Protein AF-G8H2Q9-F1 (afdb_monomer)

Sequence (143 aa):
MATGDAHISLALQHCEAACLQALHDGKVEPFAGQCKRLFVEAAQALEGGHLSLATMSTVVKFANRVKEVSSMMVLLESSILEVHEDAVERSRQLLASPAPNHTASLTADAPADDQAHCAPYREWFVAHFSYPYPSPADKDHLL

Organism: Rhodotorula glutinis (NCBI:txid5535)

Mean predicted aligned error: 15.39 Å

Solvent-accessible surface area (backbone atoms only — not comparable to full-atom values): 8209 Å² total; per-residue (Å²): 108,70,65,48,39,52,51,52,53,52,52,48,53,52,46,53,53,39,44,56,49,18,69,72,73,71,49,52,68,68,37,55,56,46,52,53,50,51,54,52,53,51,50,54,33,47,78,67,68,29,49,50,74,67,55,50,51,51,54,52,54,49,54,50,50,52,51,52,53,53,53,50,49,54,52,49,53,52,52,51,51,53,52,50,52,53,52,52,52,52,51,49,52,63,71,67,46,72,73,76,77,77,72,66,69,72,80,62,76,67,60,69,69,67,48,64,71,44,42,57,48,52,54,49,38,66,76,30,62,94,60,73,69,76,51,80,78,50,45,76,75,46,112

Structure (mmCIF, N/CA/C/O backbone):
data_AF-G8H2Q9-F1
#
_entry.id   AF-G8H2Q9-F1
#
loop_
_atom_site.group_PDB
_atom_site.id
_atom_site.type_symbol
_atom_site.label_atom_id
_atom_site.label_alt_id
_atom_site.label_comp_id
_atom_site.label_asym_id
_atom_site.label_entity_id
_atom_site.label_seq_id
_atom_site.pdbx_PDB_ins_code
_atom_site.Cartn_x
_atom_site.Cartn_y
_atom_site.Cartn_z
_atom_site.occupancy
_atom_site.B_iso_or_equiv
_atom_site.auth_seq_id
_atom_site.auth_comp_id
_atom_site.auth_asym_id
_atom_site.auth_atom_id
_atom_site.pdbx_PDB_model_num
ATOM 1 N N . MET A 1 1 ? -19.959 -4.489 28.083 1.00 54.12 1 MET A N 1
ATOM 2 C CA . MET A 1 1 ? -19.164 -3.452 27.387 1.00 54.12 1 MET A CA 1
ATOM 3 C C . MET A 1 1 ? -17.766 -3.930 26.973 1.00 54.12 1 MET A C 1
ATOM 5 O O . MET A 1 1 ? -17.320 -3.506 25.928 1.00 54.12 1 MET A O 1
ATOM 9 N N . ALA A 1 2 ? -17.096 -4.851 27.685 1.00 63.34 2 ALA A N 1
ATOM 10 C CA . ALA A 1 2 ? -15.724 -5.281 27.345 1.00 63.34 2 ALA A CA 1
ATOM 11 C C . ALA A 1 2 ? -15.566 -6.191 26.098 1.00 63.34 2 ALA A C 1
ATOM 13 O O . ALA A 1 2 ? -14.471 -6.312 25.559 1.00 63.34 2 ALA A O 1
ATOM 14 N N . THR A 1 3 ? -16.632 -6.849 25.637 1.00 79.56 3 THR A N 1
ATOM 15 C CA . THR A 1 3 ? -16.557 -7.846 24.553 1.00 79.56 3 THR A CA 1
ATOM 16 C C . THR A 1 3 ? -16.447 -7.227 23.157 1.00 79.56 3 THR A C 1
ATOM 18 O O . THR A 1 3 ? -15.707 -7.751 22.328 1.00 79.56 3 THR A O 1
ATOM 21 N N . GLY A 1 4 ? -17.131 -6.104 22.904 1.00 83.56 4 GLY A N 1
ATOM 22 C CA . GLY A 1 4 ? -17.071 -5.392 21.619 1.00 83.56 4 GLY A CA 1
ATOM 23 C C . GLY A 1 4 ? -15.709 -4.741 21.375 1.00 83.56 4 GLY A C 1
ATOM 24 O O . GLY A 1 4 ? -15.105 -4.938 20.324 1.00 83.56 4 GLY A O 1
ATOM 25 N N . ASP A 1 5 ? -15.175 -4.055 22.388 1.00 87.12 5 ASP A N 1
ATOM 26 C CA . ASP A 1 5 ? -13.848 -3.432 22.332 1.00 87.12 5 ASP A CA 1
ATOM 27 C C . ASP A 1 5 ? -12.727 -4.447 22.070 1.00 87.12 5 ASP A C 1
ATOM 29 O O . ASP A 1 5 ? -11.860 -4.213 21.224 1.00 87.12 5 ASP A O 1
ATOM 33 N N . ALA A 1 6 ? -12.753 -5.591 22.762 1.00 88.31 6 ALA A N 1
ATOM 34 C CA . ALA A 1 6 ? -11.756 -6.644 22.584 1.00 88.31 6 ALA A CA 1
ATOM 35 C C . ALA A 1 6 ? -11.815 -7.256 21.175 1.00 88.31 6 ALA A C 1
ATOM 37 O O . ALA A 1 6 ? -10.774 -7.493 20.563 1.00 88.31 6 ALA A O 1
ATOM 38 N N . HIS A 1 7 ? -13.024 -7.464 20.643 1.00 91.19 7 HIS A N 1
ATOM 39 C CA . HIS A 1 7 ? -13.218 -8.007 19.302 1.00 91.19 7 HIS A CA 1
ATOM 40 C C . HIS A 1 7 ? -12.677 -7.067 18.215 1.00 91.19 7 HIS A C 1
ATOM 42 O O . HIS A 1 7 ? -11.873 -7.491 17.386 1.00 91.19 7 HIS A O 1
ATOM 48 N N . ILE A 1 8 ? -13.039 -5.780 18.266 1.00 92.12 8 ILE A N 1
ATOM 49 C CA . ILE A 1 8 ? -12.572 -4.778 17.296 1.00 92.12 8 ILE A CA 1
ATOM 50 C C . ILE A 1 8 ? -11.060 -4.555 17.405 1.00 92.12 8 ILE A C 1
ATOM 52 O O . ILE A 1 8 ? -10.381 -4.431 16.388 1.00 92.12 8 ILE A O 1
ATOM 56 N N . SER A 1 9 ? -10.507 -4.562 18.620 1.00 90.62 9 SER A N 1
ATOM 57 C CA . SER A 1 9 ? -9.059 -4.425 18.824 1.00 90.62 9 SER A CA 1
ATOM 58 C C . SER A 1 9 ? -8.277 -5.594 18.221 1.00 90.62 9 SER A C 1
ATOM 60 O O . SER A 1 9 ? -7.249 -5.386 17.580 1.00 90.62 9 SER A O 1
ATOM 62 N N . LEU A 1 10 ? -8.775 -6.824 18.371 1.00 91.81 10 LEU A N 1
ATOM 63 C CA . LEU A 1 10 ? -8.162 -8.008 17.767 1.00 91.81 10 LEU A CA 1
ATOM 64 C C . LEU A 1 10 ? -8.295 -7.997 16.236 1.00 91.81 10 LEU A C 1
ATOM 66 O O . LEU A 1 10 ? -7.358 -8.362 15.526 1.00 91.81 10 LEU A O 1
ATOM 70 N N . ALA A 1 11 ? -9.436 -7.549 15.713 1.00 92.44 11 ALA A N 1
ATOM 71 C CA . ALA A 1 11 ? -9.647 -7.413 14.276 1.00 92.44 11 ALA A CA 1
ATOM 72 C C . ALA A 1 11 ? -8.739 -6.334 13.651 1.00 92.44 11 ALA A C 1
ATOM 74 O O . ALA A 1 11 ? -8.216 -6.538 12.553 1.00 92.44 11 ALA A O 1
ATOM 75 N N . LEU A 1 12 ? -8.475 -5.234 14.368 1.00 92.62 12 LEU A N 1
ATOM 76 C CA . LEU A 1 12 ? -7.486 -4.219 13.986 1.00 92.62 12 LEU A CA 1
ATOM 77 C C . LEU A 1 12 ? -6.078 -4.810 13.871 1.00 92.62 12 LEU A C 1
ATOM 79 O O . LEU A 1 12 ? -5.430 -4.629 12.844 1.00 92.62 12 LEU A O 1
ATOM 83 N N . GLN A 1 13 ? -5.626 -5.559 14.880 1.00 91.56 13 GLN A N 1
ATOM 84 C CA . GLN A 1 13 ? -4.303 -6.198 14.864 1.00 91.56 13 GLN A CA 1
ATOM 85 C C . GLN A 1 13 ? -4.154 -7.181 13.697 1.00 91.56 13 GLN A C 1
ATOM 87 O O . GLN A 1 13 ? -3.127 -7.196 13.019 1.00 91.56 13 GLN A O 1
ATOM 92 N N . HIS A 1 14 ? -5.196 -7.968 13.416 1.00 91.88 14 HIS A N 1
ATOM 93 C CA . HIS A 1 14 ? -5.203 -8.840 12.243 1.00 91.88 14 HIS A CA 1
ATOM 94 C C . HIS A 1 14 ? -5.142 -8.054 10.930 1.00 91.88 14 HIS A C 1
ATOM 96 O O . HIS A 1 14 ? -4.405 -8.457 10.032 1.00 91.88 14 HIS A O 1
ATOM 102 N N . CYS A 1 15 ? -5.861 -6.933 10.814 1.00 92.31 15 CYS A N 1
ATOM 103 C CA . CYS A 1 15 ? -5.792 -6.085 9.622 1.00 92.31 15 CYS A CA 1
ATOM 104 C C . CYS A 1 15 ? -4.406 -5.452 9.444 1.00 92.31 15 CYS A C 1
ATOM 106 O O . CYS A 1 15 ? -3.918 -5.372 8.320 1.00 92.31 15 CYS A O 1
ATOM 108 N N . GLU A 1 16 ? -3.746 -5.031 10.525 1.00 90.56 16 GLU A N 1
ATOM 109 C CA . GLU A 1 16 ? -2.372 -4.517 10.471 1.00 90.56 16 GLU A CA 1
ATOM 110 C C . GLU A 1 16 ? -1.389 -5.586 9.979 1.00 90.56 16 GLU A C 1
ATOM 112 O O . GLU A 1 16 ? -0.610 -5.331 9.059 1.00 90.56 16 GLU A O 1
ATOM 117 N N . ALA A 1 17 ? -1.469 -6.804 10.521 1.00 90.62 17 ALA A N 1
ATOM 118 C CA . ALA A 1 17 ? -0.645 -7.921 10.066 1.00 90.62 17 ALA A CA 1
ATOM 119 C C . ALA A 1 17 ? -0.918 -8.272 8.593 1.00 90.62 17 ALA A C 1
ATOM 121 O O . ALA A 1 17 ? 0.016 -8.458 7.813 1.00 90.62 17 ALA A O 1
ATOM 122 N N . ALA A 1 18 ? -2.190 -8.300 8.188 1.00 90.81 18 ALA A N 1
ATOM 123 C CA . ALA A 1 18 ? -2.581 -8.556 6.806 1.00 90.81 18 ALA A CA 1
ATOM 124 C C . ALA A 1 18 ? -2.106 -7.458 5.843 1.00 90.81 18 ALA A C 1
ATOM 126 O O . ALA A 1 18 ? -1.750 -7.770 4.711 1.00 90.81 18 ALA A O 1
ATOM 127 N N . CYS A 1 19 ? -2.055 -6.197 6.283 1.00 88.19 19 CYS A N 1
ATOM 128 C CA . CYS A 1 19 ? -1.495 -5.091 5.506 1.00 88.19 19 CYS A CA 1
ATOM 129 C C . CYS A 1 19 ? -0.011 -5.327 5.203 1.00 88.19 19 CYS A C 1
ATOM 131 O O . CYS A 1 19 ? 0.407 -5.276 4.049 1.00 88.19 19 CYS A O 1
ATOM 133 N N . LEU A 1 20 ? 0.780 -5.648 6.231 1.00 89.06 20 LEU A N 1
ATOM 134 C CA . LEU A 1 20 ? 2.211 -5.923 6.074 1.00 89.06 20 LEU A CA 1
ATOM 135 C C . LEU A 1 20 ? 2.459 -7.141 5.178 1.00 89.06 20 LEU A C 1
ATOM 137 O O . LEU A 1 20 ? 3.325 -7.100 4.306 1.00 89.06 20 LEU A O 1
ATOM 141 N N . GLN A 1 21 ? 1.660 -8.195 5.346 1.00 90.81 21 GLN A N 1
ATOM 142 C CA . GLN A 1 21 ? 1.720 -9.382 4.498 1.00 90.81 21 GLN A CA 1
ATOM 143 C C . GLN A 1 21 ? 1.367 -9.052 3.038 1.00 90.81 21 GLN A C 1
ATOM 145 O O . GLN A 1 21 ? 2.061 -9.483 2.124 1.00 90.81 21 GLN A O 1
ATOM 150 N N . ALA A 1 22 ? 0.325 -8.249 2.806 1.00 89.69 22 ALA A N 1
ATOM 151 C CA . ALA A 1 22 ? -0.086 -7.825 1.469 1.00 89.69 22 ALA A CA 1
ATOM 152 C C . ALA A 1 22 ? 0.986 -6.982 0.768 1.00 89.69 22 ALA A C 1
ATOM 154 O O . ALA A 1 22 ? 1.193 -7.142 -0.434 1.00 89.69 22 ALA A O 1
ATOM 155 N N . LEU A 1 23 ? 1.685 -6.120 1.514 1.00 86.50 23 LEU A N 1
ATOM 156 C CA . LEU A 1 23 ? 2.820 -5.346 1.008 1.00 86.50 23 LEU A CA 1
ATOM 157 C C . LEU A 1 23 ? 4.010 -6.238 0.637 1.00 86.50 23 LEU A C 1
ATOM 159 O O . LEU A 1 23 ? 4.718 -5.931 -0.317 1.00 86.50 23 LEU A O 1
ATOM 163 N N . HIS A 1 24 ? 4.222 -7.338 1.362 1.00 88.88 24 HIS A N 1
ATOM 164 C CA . HIS A 1 24 ? 5.280 -8.299 1.056 1.00 88.88 24 HIS A CA 1
ATOM 165 C C . HIS A 1 24 ? 4.940 -9.183 -0.154 1.00 88.88 24 HIS A C 1
ATOM 167 O O . HIS A 1 24 ? 5.749 -9.325 -1.066 1.00 88.88 24 HIS A O 1
ATOM 173 N N . ASP A 1 25 ? 3.730 -9.744 -0.178 1.00 90.25 25 ASP A N 1
ATOM 174 C CA . ASP A 1 25 ? 3.297 -10.722 -1.183 1.00 90.25 25 ASP A CA 1
ATOM 175 C C . ASP A 1 25 ? 2.743 -10.071 -2.466 1.00 90.25 25 ASP A C 1
ATOM 177 O O . ASP A 1 25 ? 2.443 -10.768 -3.438 1.00 90.25 25 ASP A O 1
ATOM 181 N N . GLY A 1 26 ? 2.528 -8.749 -2.460 1.00 85.06 26 GLY A N 1
ATOM 182 C CA . GLY A 1 26 ? 1.893 -7.993 -3.547 1.00 85.06 26 GLY A CA 1
ATOM 183 C C . GLY A 1 26 ? 0.386 -8.248 -3.707 1.00 85.06 26 GLY A C 1
ATOM 184 O O . GLY A 1 26 ? -0.214 -7.835 -4.698 1.00 85.06 26 GLY A O 1
ATOM 185 N N . LYS A 1 27 ? -0.253 -8.944 -2.758 1.00 86.31 27 LYS A N 1
ATOM 186 C CA . LYS A 1 27 ? -1.668 -9.352 -2.827 1.00 86.31 27 LYS A CA 1
ATOM 187 C C . LYS A 1 27 ? -2.541 -8.468 -1.943 1.00 86.31 27 LYS A C 1
ATOM 189 O O . LYS A 1 27 ? -2.756 -8.768 -0.773 1.00 86.31 27 LYS A O 1
ATOM 194 N N . VAL A 1 28 ? -3.084 -7.399 -2.521 1.00 84.31 28 VAL A N 1
ATOM 195 C CA . VAL A 1 28 ? -3.815 -6.355 -1.772 1.00 84.31 28 VAL A CA 1
ATOM 196 C C . VAL A 1 28 ? -5.316 -6.652 -1.602 1.00 84.31 28 VAL A C 1
ATOM 198 O O . VAL A 1 28 ? -5.931 -6.224 -0.627 1.00 84.31 28 VAL A O 1
ATOM 201 N N . GLU A 1 29 ? -5.900 -7.441 -2.507 1.00 85.38 29 GLU A N 1
ATOM 202 C CA . GLU A 1 29 ? -7.324 -7.835 -2.513 1.00 85.38 29 GLU A CA 1
ATOM 203 C C . GLU A 1 29 ? -7.828 -8.403 -1.162 1.00 85.38 29 GLU A C 1
ATOM 205 O O . GLU A 1 29 ? -8.806 -7.882 -0.610 1.00 85.38 29 GLU A O 1
ATOM 210 N N . PRO A 1 30 ? -7.155 -9.398 -0.538 1.00 86.56 30 PRO A N 1
ATOM 211 C CA . PRO A 1 30 ? -7.605 -9.956 0.740 1.00 86.56 30 PRO A CA 1
ATOM 212 C C . PRO A 1 30 ? -7.598 -8.935 1.884 1.00 86.56 30 PRO A C 1
ATOM 214 O O . PRO A 1 30 ? -8.487 -8.955 2.740 1.00 86.56 30 PRO A O 1
ATOM 217 N N . PHE A 1 31 ? -6.614 -8.032 1.888 1.00 89.69 31 PHE A N 1
ATOM 218 C CA . PHE A 1 31 ? -6.491 -6.970 2.884 1.00 89.69 31 PHE A CA 1
ATOM 219 C C . PHE A 1 31 ? -7.626 -5.946 2.750 1.00 89.69 31 PHE A C 1
ATOM 221 O O . PHE A 1 31 ? -8.283 -5.621 3.741 1.00 89.69 31 PHE A O 1
ATOM 228 N N . ALA A 1 32 ? -7.935 -5.502 1.528 1.00 89.81 32 ALA A N 1
ATOM 229 C CA . ALA A 1 32 ? -9.034 -4.568 1.280 1.00 89.81 32 ALA A CA 1
ATOM 230 C C . ALA A 1 32 ? -10.386 -5.129 1.766 1.00 89.81 32 ALA A C 1
ATOM 232 O O . ALA A 1 32 ? -11.159 -4.430 2.432 1.00 89.81 32 ALA A O 1
ATOM 233 N N . GLY A 1 33 ? -10.646 -6.416 1.509 1.00 90.94 33 GLY A N 1
ATOM 234 C CA . GLY A 1 33 ? -11.841 -7.106 1.999 1.00 90.94 33 GLY A CA 1
ATOM 235 C C . GLY A 1 33 ? -11.912 -7.214 3.529 1.00 90.94 33 GLY A C 1
ATOM 236 O O . GLY A 1 33 ? -12.998 -7.121 4.106 1.00 90.94 33 GLY A O 1
ATOM 237 N N . GLN A 1 34 ? -10.776 -7.385 4.210 1.00 91.50 34 GLN A N 1
ATOM 238 C CA . GLN A 1 34 ? -10.712 -7.387 5.677 1.00 91.50 34 GLN A CA 1
ATOM 239 C C . GLN A 1 34 ? -10.984 -6.001 6.268 1.00 91.50 34 GLN A C 1
ATOM 241 O O . GLN A 1 34 ? -11.845 -5.888 7.139 1.00 91.50 34 GLN A O 1
ATOM 246 N N . CYS A 1 35 ? -10.353 -4.950 5.739 1.00 92.81 35 CYS A N 1
ATOM 247 C CA . CYS A 1 35 ? -10.609 -3.570 6.162 1.00 92.81 35 CYS A CA 1
ATOM 248 C C . CYS A 1 35 ? -12.085 -3.191 6.014 1.00 92.81 35 CYS A C 1
ATOM 250 O O . CYS A 1 35 ? -12.678 -2.628 6.932 1.00 92.81 35 CYS A O 1
ATOM 252 N N . LYS A 1 36 ? -12.712 -3.550 4.885 1.00 93.12 36 LYS A N 1
ATOM 253 C CA . LYS A 1 36 ? -14.141 -3.294 4.665 1.00 93.12 36 LYS A CA 1
ATOM 254 C C . LYS A 1 36 ? -15.009 -3.944 5.743 1.00 93.12 36 LYS A C 1
ATOM 256 O O . LYS A 1 36 ? -15.902 -3.286 6.267 1.00 93.12 36 LYS A O 1
ATOM 261 N N . ARG A 1 37 ? -14.750 -5.213 6.079 1.00 93.88 37 ARG A N 1
A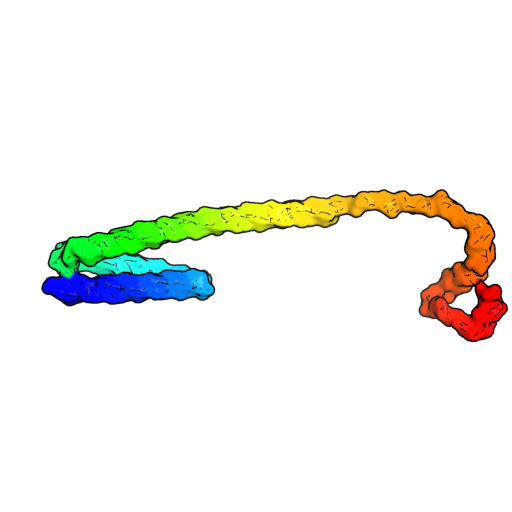TOM 262 C CA . ARG A 1 37 ? -15.491 -5.922 7.137 1.00 93.88 37 ARG A CA 1
ATOM 263 C C . ARG A 1 37 ? -15.291 -5.267 8.499 1.00 93.88 37 ARG A C 1
ATOM 265 O O . ARG A 1 37 ? -16.283 -4.944 9.142 1.00 93.88 37 ARG A O 1
ATOM 272 N N . LEU A 1 38 ? -14.045 -4.968 8.867 1.00 94.19 38 LEU A N 1
ATOM 273 C CA . LEU A 1 38 ? -13.714 -4.294 10.123 1.00 94.19 38 LEU A CA 1
ATOM 274 C C . LEU A 1 38 ? -14.473 -2.970 10.285 1.00 94.19 38 LEU A C 1
ATOM 276 O O . LEU A 1 38 ? -15.033 -2.710 11.345 1.00 94.19 38 LEU A O 1
ATOM 280 N N . PHE A 1 39 ? -14.511 -2.124 9.251 1.00 93.81 39 PHE A N 1
ATOM 281 C CA . PHE A 1 39 ? -15.192 -0.830 9.349 1.00 93.81 39 PHE A CA 1
ATOM 282 C C . PHE A 1 39 ? -16.714 -0.963 9.439 1.00 93.81 39 PHE A C 1
ATOM 284 O O . PHE A 1 39 ? -17.342 -0.193 10.164 1.00 93.81 39 PHE A O 1
ATOM 291 N N . VAL A 1 40 ? -17.305 -1.948 8.757 1.00 94.38 40 VAL A N 1
ATOM 292 C CA . VAL A 1 40 ? -18.740 -2.250 8.881 1.00 94.38 40 VAL A CA 1
ATOM 293 C C . VAL A 1 40 ? -19.068 -2.746 10.291 1.00 94.38 40 VAL A C 1
ATOM 295 O O . VAL A 1 40 ? -19.998 -2.240 10.914 1.00 94.38 40 VAL A O 1
ATOM 298 N N . GLU A 1 41 ? -18.283 -3.684 10.818 1.00 92.75 41 GLU A N 1
ATOM 299 C CA . GLU A 1 41 ? -18.459 -4.228 12.171 1.00 92.75 41 GLU A CA 1
ATOM 300 C C . GLU A 1 41 ? -18.256 -3.150 13.243 1.00 92.75 41 GLU A C 1
ATOM 302 O O . GLU A 1 41 ? -19.040 -3.055 14.187 1.00 92.75 41 GLU A O 1
ATOM 307 N N . ALA A 1 42 ? -17.257 -2.279 13.075 1.00 92.25 42 ALA A N 1
ATOM 308 C CA . ALA A 1 42 ? -17.025 -1.154 13.972 1.00 92.25 42 ALA A CA 1
ATOM 309 C C . ALA A 1 42 ? -18.177 -0.136 13.935 1.00 92.25 42 ALA A C 1
ATOM 311 O O . ALA A 1 42 ? -18.576 0.363 14.984 1.00 92.25 42 ALA A O 1
ATOM 312 N N . ALA A 1 43 ? -18.747 0.155 12.761 1.00 91.81 43 ALA A N 1
ATOM 313 C CA . ALA A 1 43 ? -19.904 1.045 12.650 1.00 91.81 43 ALA A CA 1
ATOM 314 C C . ALA A 1 43 ? -21.134 0.466 13.370 1.00 91.81 43 ALA A C 1
ATOM 316 O O . ALA A 1 43 ? -21.750 1.151 14.184 1.00 91.81 43 ALA A O 1
ATOM 317 N N . GLN A 1 44 ? -21.430 -0.819 13.157 1.00 92.69 44 GLN A N 1
ATOM 318 C CA . GLN A 1 44 ? -22.537 -1.512 13.829 1.00 92.69 44 GLN A CA 1
ATOM 319 C C . GLN A 1 44 ? -22.345 -1.568 15.351 1.00 92.69 44 GLN A C 1
ATOM 321 O O . GLN A 1 44 ? -23.275 -1.310 16.116 1.00 92.69 44 GLN A O 1
ATOM 326 N N . ALA A 1 45 ? -21.127 -1.864 15.814 1.00 90.38 45 ALA A N 1
ATOM 327 C CA . ALA A 1 45 ? -20.807 -1.879 17.239 1.00 90.38 45 ALA A CA 1
ATOM 328 C C . ALA A 1 45 ? -20.906 -0.480 17.874 1.00 90.38 45 ALA A C 1
ATOM 330 O O . ALA A 1 45 ? -21.243 -0.367 19.054 1.00 90.38 45 ALA A O 1
ATOM 331 N N . LEU A 1 46 ? -20.639 0.581 17.108 1.00 89.62 46 LEU A N 1
ATOM 332 C CA . LEU A 1 46 ? -20.764 1.960 17.571 1.00 89.62 46 LEU A CA 1
ATOM 333 C C . LEU A 1 46 ? -22.235 2.358 17.712 1.00 89.62 46 LEU A C 1
ATOM 335 O O . LEU A 1 46 ? -22.617 2.878 18.758 1.00 89.62 46 LEU A O 1
ATOM 339 N N . GLU A 1 47 ? -23.062 2.061 16.707 1.00 90.19 47 GLU A N 1
ATOM 340 C CA . GLU A 1 47 ? -24.514 2.294 16.748 1.00 90.19 47 GLU A CA 1
ATOM 341 C C . GLU A 1 47 ? -25.184 1.538 17.905 1.00 90.19 47 GLU A C 1
ATOM 343 O O . GLU A 1 47 ? -26.077 2.070 18.562 1.00 90.19 47 GLU A O 1
ATOM 348 N N . GLY A 1 48 ? -24.702 0.330 18.219 1.00 87.69 48 GLY A N 1
ATOM 349 C CA . GLY A 1 48 ? -25.153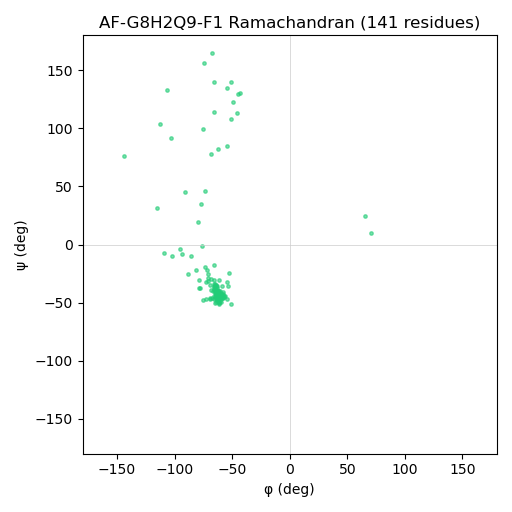 -0.462 19.368 1.00 87.69 48 GLY A CA 1
ATOM 350 C C . GLY A 1 48 ? -24.627 0.002 20.735 1.00 87.69 48 GLY A C 1
ATOM 351 O O . GLY A 1 48 ? -24.954 -0.611 21.751 1.00 87.69 48 GLY A O 1
ATOM 352 N N . GLY A 1 49 ? -23.790 1.045 20.801 1.00 87.62 49 GLY A N 1
ATOM 353 C CA . GLY A 1 49 ? -23.178 1.511 22.054 1.00 87.62 49 GLY A CA 1
ATOM 354 C C . GLY A 1 49 ? -22.207 0.499 22.680 1.00 87.62 49 GLY A C 1
ATOM 355 O O . GLY A 1 49 ? -21.991 0.494 23.894 1.00 87.62 49 GLY A O 1
ATOM 356 N N . HIS A 1 50 ? -21.640 -0.396 21.868 1.00 88.31 50 HIS A N 1
ATOM 357 C CA . HIS A 1 50 ? -20.741 -1.473 22.294 1.00 88.31 50 HIS A CA 1
ATOM 358 C C . HIS A 1 50 ? -19.254 -1.117 22.186 1.00 88.31 50 HIS A C 1
ATOM 360 O O . HIS A 1 50 ? -18.416 -1.919 22.601 1.00 88.31 50 HIS A O 1
ATOM 366 N N . LEU A 1 51 ? -18.937 0.063 21.650 1.00 89.75 51 LEU A N 1
ATOM 367 C CA . LEU A 1 51 ? -17.581 0.579 21.488 1.00 89.75 51 LEU A CA 1
ATOM 368 C C . LEU A 1 51 ? -17.292 1.698 22.484 1.00 89.75 51 LEU A C 1
ATOM 370 O O . LEU A 1 51 ? -18.062 2.650 22.619 1.00 89.75 51 LEU A O 1
ATOM 374 N N . SER A 1 52 ? -16.140 1.616 23.143 1.00 91.06 52 SER A N 1
ATOM 375 C CA . SER A 1 52 ? -15.608 2.745 23.895 1.00 91.06 52 SER A CA 1
ATOM 376 C C . SER A 1 52 ? -15.031 3.811 22.963 1.00 91.06 52 SER A C 1
ATOM 378 O O . SER A 1 52 ? -14.586 3.550 21.840 1.00 91.06 52 SER A O 1
ATOM 380 N N . LEU A 1 53 ? -14.972 5.042 23.471 1.00 89.31 53 LEU A N 1
ATOM 381 C CA . LEU A 1 53 ? -14.391 6.177 22.755 1.00 89.31 53 LEU A CA 1
ATOM 382 C C . LEU A 1 53 ? -12.896 5.967 22.446 1.00 89.31 53 LEU A C 1
ATOM 384 O O . LEU A 1 53 ? -12.399 6.430 21.419 1.00 89.31 53 LEU A O 1
ATOM 388 N N . ALA A 1 54 ? -12.188 5.223 23.303 1.00 90.56 54 ALA A N 1
ATOM 389 C CA . ALA A 1 54 ? -10.792 4.859 23.088 1.00 90.56 54 ALA A CA 1
ATOM 390 C C . ALA A 1 54 ? -10.631 3.942 21.865 1.00 90.56 54 ALA A C 1
ATOM 392 O O . ALA A 1 54 ? -9.842 4.253 20.972 1.00 90.56 54 ALA A O 1
ATOM 393 N N . THR A 1 55 ? -11.415 2.862 21.778 1.00 91.50 55 THR A N 1
ATOM 394 C CA . THR A 1 55 ? -11.376 1.940 20.631 1.00 91.50 55 THR A CA 1
ATOM 395 C C . THR A 1 55 ? -11.801 2.639 19.345 1.00 91.50 55 THR A C 1
ATOM 397 O O . THR A 1 55 ? -11.140 2.486 18.318 1.00 91.50 55 THR A O 1
ATOM 400 N N . MET A 1 56 ? -12.840 3.479 19.400 1.00 91.75 56 MET A N 1
ATOM 401 C CA . MET A 1 56 ? -13.266 4.290 18.256 1.00 91.75 56 MET A CA 1
ATOM 402 C C . MET A 1 56 ? -12.131 5.189 17.746 1.00 91.75 56 MET A C 1
ATOM 404 O O . MET A 1 56 ? -11.879 5.241 16.543 1.00 91.75 56 MET A O 1
ATOM 408 N N . SER A 1 57 ? -11.402 5.858 18.647 1.00 93.06 57 SER A N 1
ATOM 409 C CA . SER A 1 57 ? -10.243 6.676 18.268 1.00 93.06 57 SER A CA 1
ATOM 410 C C . SER A 1 57 ? -9.185 5.852 17.530 1.00 93.06 57 SER A C 1
ATOM 412 O O . SER A 1 57 ? -8.630 6.311 16.530 1.00 93.06 57 SER A O 1
ATOM 414 N N . THR A 1 58 ? -8.928 4.624 17.981 1.00 93.12 58 THR A N 1
ATOM 415 C CA . THR A 1 58 ? -7.972 3.713 17.340 1.00 93.12 58 THR A CA 1
ATOM 416 C C . THR A 1 58 ? -8.432 3.291 15.946 1.00 93.12 58 THR A C 1
ATOM 418 O O . THR A 1 58 ? -7.640 3.364 15.008 1.00 93.12 58 THR A O 1
ATOM 421 N N . VAL A 1 59 ? -9.711 2.937 15.773 1.00 93.38 59 VAL A N 1
ATOM 422 C CA . VAL A 1 59 ? -10.284 2.596 14.457 1.00 93.38 59 VAL A CA 1
ATOM 423 C C . VAL A 1 59 ? -10.146 3.765 13.479 1.00 93.38 59 VAL A C 1
ATOM 425 O O . VAL A 1 59 ? -9.710 3.570 12.346 1.00 93.38 59 VAL A O 1
ATOM 428 N N . VAL A 1 60 ? -10.450 4.992 13.915 1.00 93.38 60 VAL A N 1
ATOM 429 C CA . VAL A 1 60 ? -10.322 6.196 13.075 1.00 93.38 60 VAL A CA 1
ATOM 430 C C . VAL A 1 60 ? -8.867 6.449 12.682 1.00 93.38 60 VAL A C 1
ATOM 432 O O . VAL A 1 60 ? -8.577 6.714 11.515 1.00 93.38 60 VAL A O 1
ATOM 435 N N . LYS A 1 61 ? -7.928 6.334 13.630 1.00 93.94 61 LYS A N 1
ATOM 436 C CA . LYS A 1 61 ? -6.492 6.466 13.338 1.00 93.94 61 LYS A CA 1
ATOM 437 C C . LYS A 1 61 ? -6.032 5.428 12.319 1.00 93.94 61 LYS A C 1
ATOM 439 O O . LYS A 1 61 ? -5.292 5.774 11.402 1.00 93.94 61 LYS A O 1
ATOM 444 N N . PHE A 1 62 ? -6.478 4.182 12.461 1.00 92.69 62 PHE A N 1
ATOM 445 C CA . PHE A 1 62 ? -6.171 3.119 11.511 1.00 92.69 62 PHE A CA 1
ATOM 446 C C . PHE A 1 62 ? -6.738 3.426 10.118 1.00 92.69 62 PHE A C 1
ATOM 448 O O . PHE A 1 62 ? -5.992 3.396 9.143 1.00 92.69 62 PHE A O 1
ATOM 455 N N . ALA A 1 63 ? -8.009 3.824 10.017 1.00 92.94 63 ALA A N 1
ATOM 456 C CA . ALA A 1 63 ? -8.633 4.194 8.745 1.00 92.94 63 ALA A CA 1
ATOM 457 C C . ALA A 1 63 ? -7.893 5.342 8.035 1.00 92.94 63 ALA A C 1
ATOM 459 O O . ALA A 1 63 ? -7.649 5.269 6.829 1.00 92.94 63 ALA A O 1
ATOM 460 N N . ASN A 1 64 ? -7.476 6.369 8.782 1.00 93.62 64 ASN A N 1
ATOM 461 C CA . ASN A 1 64 ? -6.688 7.476 8.235 1.00 93.62 64 ASN A CA 1
ATOM 462 C C . ASN A 1 64 ? -5.336 7.002 7.694 1.00 93.62 64 ASN A C 1
ATOM 464 O O . ASN A 1 64 ? -4.970 7.370 6.582 1.00 93.62 64 ASN A O 1
ATOM 468 N N . ARG A 1 65 ? -4.632 6.130 8.424 1.00 91.56 65 ARG A N 1
ATOM 469 C CA . ARG A 1 65 ? -3.363 5.553 7.953 1.00 91.56 65 ARG A CA 1
ATOM 470 C C . ARG A 1 65 ? -3.546 4.730 6.684 1.00 91.56 65 ARG A C 1
ATOM 472 O O . ARG A 1 65 ? -2.772 4.885 5.747 1.00 91.56 65 ARG A O 1
ATOM 479 N N . VAL A 1 66 ? -4.582 3.891 6.623 1.00 90.62 66 VAL A N 1
ATOM 480 C CA . VAL A 1 66 ? -4.895 3.108 5.417 1.00 90.62 66 VAL A CA 1
ATOM 481 C C . VAL A 1 66 ? -5.164 4.034 4.231 1.00 90.62 66 VAL A C 1
ATOM 483 O O . VAL A 1 66 ? -4.638 3.799 3.144 1.00 90.62 66 VAL A O 1
ATOM 486 N N . LYS A 1 67 ? -5.919 5.120 4.432 1.00 92.44 67 LYS A N 1
ATOM 487 C CA . LYS A 1 67 ? -6.161 6.138 3.400 1.00 92.44 67 LYS A CA 1
ATOM 488 C C . LYS A 1 67 ? -4.867 6.805 2.932 1.00 92.44 67 LYS A C 1
ATOM 490 O O . LYS A 1 67 ? -4.656 6.925 1.729 1.00 92.44 67 LYS A O 1
ATOM 495 N N . GLU A 1 68 ? -4.019 7.248 3.854 1.00 93.19 68 GLU A N 1
ATOM 496 C CA . GLU A 1 68 ? -2.752 7.914 3.527 1.00 93.19 68 GLU A CA 1
ATOM 497 C C . GLU A 1 68 ? -1.829 6.987 2.735 1.00 93.19 68 GLU A C 1
ATOM 499 O O . GLU A 1 68 ? -1.386 7.349 1.6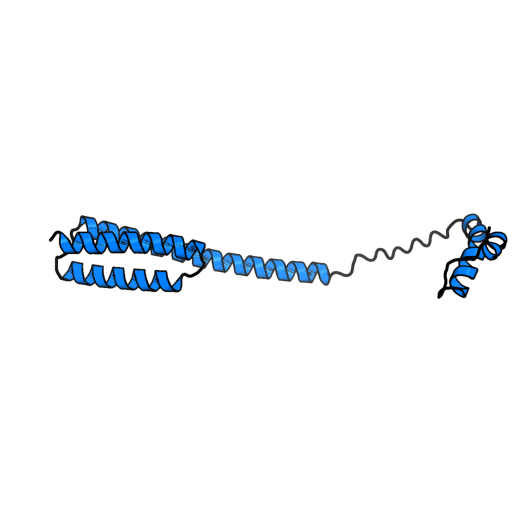47 1.00 93.19 68 GLU A O 1
ATOM 504 N N . VAL A 1 69 ? -1.604 5.768 3.232 1.00 89.31 69 VAL A N 1
ATOM 505 C CA . VAL A 1 69 ? -0.724 4.787 2.584 1.00 89.31 69 VAL A CA 1
ATOM 506 C C . VAL A 1 69 ? -1.255 4.405 1.206 1.00 89.31 69 VAL A C 1
ATOM 508 O O . VAL A 1 69 ? -0.510 4.473 0.235 1.00 89.31 69 VAL A O 1
ATOM 511 N N . SER A 1 70 ? -2.543 4.067 1.089 1.00 88.88 70 SER A N 1
ATOM 512 C CA . SER A 1 70 ? -3.137 3.717 -0.211 1.00 88.88 70 SER A CA 1
ATOM 513 C C . SER A 1 70 ? -3.067 4.867 -1.216 1.00 88.88 70 SER A C 1
ATOM 515 O O . SER A 1 70 ? -2.733 4.636 -2.374 1.00 88.88 70 SER A O 1
ATOM 517 N N . SER A 1 71 ? -3.291 6.111 -0.781 1.00 91.81 71 SER A N 1
ATOM 518 C CA . SER A 1 71 ? -3.159 7.280 -1.661 1.00 91.81 71 SER A CA 1
ATOM 519 C C . SER A 1 71 ? -1.720 7.445 -2.158 1.00 91.81 71 SER A C 1
ATOM 521 O O . SER A 1 71 ? -1.504 7.686 -3.342 1.00 91.81 71 SER A O 1
ATOM 523 N N . MET A 1 72 ? -0.729 7.266 -1.279 1.00 91.69 72 MET A N 1
ATOM 524 C CA . MET A 1 72 ? 0.685 7.326 -1.664 1.00 91.69 72 MET A CA 1
ATOM 525 C C . MET A 1 72 ? 1.075 6.188 -2.610 1.00 91.69 72 MET A C 1
ATOM 527 O O . MET A 1 72 ? 1.852 6.411 -3.533 1.00 91.69 72 MET A O 1
ATOM 531 N N . MET A 1 73 ? 0.516 4.988 -2.429 1.00 88.75 73 MET A N 1
ATOM 532 C CA . MET A 1 73 ? 0.753 3.866 -3.344 1.00 88.75 73 MET A CA 1
ATOM 533 C C . MET A 1 73 ? 0.212 4.141 -4.751 1.00 88.75 73 MET A C 1
ATOM 535 O O . MET A 1 73 ? 0.910 3.859 -5.717 1.00 88.75 73 MET A O 1
ATOM 539 N N . VAL A 1 74 ? -0.973 4.748 -4.879 1.00 90.38 74 VAL A N 1
ATOM 540 C CA . VAL A 1 74 ? -1.541 5.143 -6.186 1.00 90.38 74 VAL A CA 1
ATOM 541 C C . VAL A 1 74 ? -0.681 6.210 -6.876 1.00 90.38 74 VAL A C 1
ATOM 543 O O . VAL A 1 74 ? -0.459 6.160 -8.087 1.00 90.38 74 VAL A O 1
ATOM 546 N N . LEU A 1 75 ? -0.154 7.171 -6.112 1.00 93.19 75 LEU A N 1
ATOM 547 C CA . LEU A 1 75 ? 0.784 8.162 -6.650 1.00 93.19 75 LEU A CA 1
ATOM 548 C C . LEU A 1 75 ? 2.081 7.501 -7.128 1.00 93.19 75 LEU A C 1
ATOM 550 O O . LEU A 1 75 ? 2.565 7.813 -8.212 1.00 93.19 75 LEU A O 1
ATOM 554 N N . LEU A 1 76 ? 2.616 6.560 -6.348 1.00 92.88 76 LEU A N 1
ATOM 555 C CA . LEU A 1 76 ? 3.824 5.828 -6.710 1.00 92.88 76 LEU A CA 1
ATOM 556 C C . LEU A 1 76 ? 3.622 4.980 -7.972 1.00 92.88 76 LEU A C 1
ATOM 558 O O . LEU A 1 76 ? 4.497 4.965 -8.830 1.00 92.88 76 LEU A O 1
ATOM 562 N N . GLU A 1 77 ? 2.473 4.316 -8.110 1.00 92.50 77 GLU A N 1
ATOM 563 C CA . GLU A 1 77 ? 2.099 3.583 -9.326 1.00 92.50 77 GLU A CA 1
ATOM 564 C C . GLU A 1 77 ? 2.127 4.499 -10.556 1.00 92.50 77 GLU A C 1
ATOM 566 O O . GLU A 1 77 ? 2.718 4.145 -11.576 1.00 92.50 77 GLU A O 1
ATOM 571 N N . SER A 1 78 ? 1.584 5.712 -10.431 1.00 93.25 78 SER A N 1
ATOM 572 C CA . SER A 1 78 ? 1.617 6.710 -11.508 1.00 93.25 78 SER A CA 1
ATOM 573 C C . SER A 1 78 ? 3.056 7.091 -11.882 1.00 93.25 78 SER A C 1
ATOM 575 O O . SER A 1 78 ? 3.413 7.069 -13.058 1.00 93.25 78 SER A O 1
ATOM 577 N N . SER A 1 79 ? 3.919 7.351 -10.894 1.00 95.44 79 SER A N 1
ATOM 578 C CA . SER A 1 79 ? 5.336 7.654 -11.146 1.00 95.44 79 SER A CA 1
ATOM 579 C C . SER A 1 79 ? 6.104 6.479 -11.760 1.00 95.44 79 SER A C 1
ATOM 581 O O . SER A 1 79 ? 6.982 6.690 -12.593 1.00 95.44 79 SER A O 1
ATOM 583 N N . ILE A 1 80 ? 5.791 5.236 -11.379 1.00 95.06 80 ILE A N 1
ATOM 584 C CA . ILE A 1 80 ? 6.404 4.040 -11.977 1.00 95.06 80 ILE A CA 1
ATOM 585 C C . ILE A 1 80 ? 6.061 3.955 -13.466 1.00 95.06 80 ILE A C 1
ATOM 587 O O . ILE A 1 80 ? 6.946 3.677 -14.276 1.00 95.06 80 ILE A O 1
ATOM 591 N N . LEU A 1 81 ? 4.804 4.215 -13.832 1.00 95.44 81 LEU A N 1
ATOM 592 C CA . LEU A 1 81 ? 4.371 4.222 -15.229 1.00 95.44 81 LEU A CA 1
ATOM 593 C C . LEU A 1 81 ? 5.077 5.318 -16.035 1.00 95.44 81 LEU A C 1
ATOM 595 O O . LEU A 1 81 ? 5.566 5.044 -17.127 1.00 95.44 81 LEU A O 1
ATOM 599 N N . GLU A 1 82 ? 5.201 6.527 -15.486 1.00 96.00 82 GLU A N 1
ATOM 600 C CA . GLU A 1 82 ? 5.938 7.622 -16.133 1.00 96.00 82 GLU A CA 1
ATOM 601 C C . GLU A 1 82 ? 7.405 7.257 -16.391 1.00 96.00 82 GLU A C 1
ATOM 603 O O . GLU A 1 82 ? 7.913 7.452 -17.496 1.00 96.00 82 GLU A O 1
ATOM 608 N N . VAL A 1 83 ? 8.081 6.679 -15.392 1.00 96.94 83 VAL A N 1
ATOM 609 C CA . VAL A 1 83 ? 9.473 6.225 -15.527 1.00 96.94 83 VAL A CA 1
ATOM 610 C C . VAL A 1 83 ? 9.593 5.114 -16.569 1.00 96.94 83 VAL A C 1
ATOM 612 O O . VAL A 1 83 ? 10.549 5.109 -17.343 1.00 96.94 83 VAL A O 1
ATOM 615 N N . HIS A 1 84 ? 8.642 4.180 -16.609 1.00 97.19 84 HIS A N 1
ATOM 616 C CA . HIS A 1 84 ? 8.619 3.121 -17.615 1.00 97.19 84 HIS A CA 1
ATOM 617 C C . HIS A 1 84 ? 8.505 3.695 -19.033 1.00 97.19 84 HIS A C 1
ATOM 619 O O . HIS A 1 84 ? 9.310 3.343 -19.895 1.00 97.19 84 HIS A O 1
ATOM 625 N N . GLU A 1 85 ? 7.553 4.598 -19.271 1.00 96.88 85 GLU A N 1
ATOM 626 C CA . GLU A 1 85 ? 7.363 5.226 -20.584 1.00 96.88 85 GLU A CA 1
ATOM 627 C C . GLU A 1 85 ? 8.597 6.030 -21.022 1.00 96.88 85 GLU A C 1
ATOM 629 O O . GLU A 1 85 ? 9.073 5.861 -22.146 1.00 96.88 85 GLU A O 1
ATOM 634 N N . ASP A 1 86 ? 9.179 6.837 -20.129 1.00 96.56 86 ASP A N 1
ATOM 635 C CA . ASP A 1 86 ? 10.409 7.593 -20.411 1.00 96.56 86 ASP A CA 1
ATOM 636 C C . ASP A 1 86 ? 11.598 6.663 -20.709 1.00 96.56 86 ASP A C 1
ATOM 638 O O . ASP A 1 86 ? 12.350 6.892 -21.660 1.00 96.56 86 ASP A O 1
ATOM 642 N N . ALA A 1 87 ? 11.752 5.567 -19.962 1.00 96.38 87 ALA A N 1
ATOM 643 C CA . ALA A 1 87 ? 12.806 4.586 -20.207 1.00 96.38 87 ALA A CA 1
ATOM 644 C C . ALA A 1 87 ? 12.643 3.884 -21.564 1.00 96.38 87 ALA A C 1
ATOM 646 O O . ALA A 1 87 ? 13.628 3.701 -22.290 1.00 96.38 87 ALA A O 1
ATOM 647 N N . VAL A 1 88 ? 11.415 3.505 -21.927 1.00 96.81 88 VAL A N 1
ATOM 648 C CA . VAL A 1 88 ? 11.102 2.902 -23.229 1.00 96.81 88 VAL A CA 1
ATOM 649 C C . VAL A 1 88 ? 11.405 3.883 -24.356 1.00 96.81 88 VAL A C 1
ATOM 651 O O . VAL A 1 88 ? 12.058 3.509 -25.332 1.00 96.81 88 VAL A O 1
ATOM 654 N N . GLU A 1 89 ? 10.986 5.137 -24.219 1.00 95.62 89 GLU A N 1
ATOM 655 C CA . GLU A 1 89 ? 11.197 6.163 -25.237 1.00 95.62 89 GLU A CA 1
ATOM 656 C C . GLU A 1 89 ? 12.685 6.477 -25.434 1.00 95.62 89 GLU A C 1
ATOM 658 O O . GLU A 1 89 ? 13.184 6.452 -26.560 1.00 95.62 89 GLU A O 1
ATOM 663 N N . ARG A 1 90 ? 13.447 6.647 -24.349 1.00 93.00 90 ARG A N 1
ATOM 664 C CA . ARG A 1 90 ? 14.908 6.818 -24.433 1.00 93.00 90 ARG A CA 1
ATOM 665 C C . ARG A 1 90 ? 15.593 5.615 -25.064 1.00 93.00 90 ARG A C 1
ATOM 667 O O . ARG A 1 90 ? 16.500 5.782 -25.876 1.00 93.00 90 ARG A O 1
ATOM 674 N N . SER A 1 91 ? 15.151 4.405 -24.730 1.00 92.88 91 SER A N 1
ATOM 675 C CA . SER A 1 91 ? 15.690 3.183 -25.331 1.00 92.88 91 SER A CA 1
ATOM 676 C C . SER A 1 91 ? 15.433 3.149 -26.837 1.00 92.88 91 SER A C 1
ATOM 678 O O . SER A 1 91 ? 16.340 2.836 -27.606 1.00 92.88 91 SER A O 1
ATOM 680 N N . ARG A 1 92 ? 14.230 3.536 -27.283 1.00 94.12 92 ARG A N 1
ATOM 681 C CA . ARG A 1 92 ? 13.917 3.668 -28.714 1.00 94.12 92 ARG A CA 1
ATOM 682 C C . AR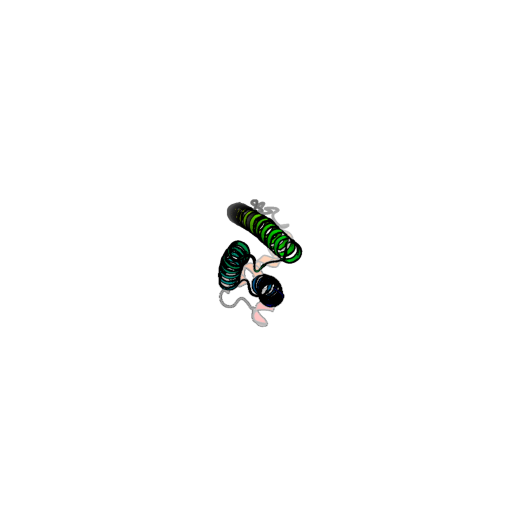G A 1 92 ? 14.809 4.696 -29.391 1.00 94.12 92 ARG A C 1
ATOM 684 O O . ARG A 1 92 ? 15.336 4.398 -30.453 1.00 94.12 92 ARG A O 1
ATOM 691 N N . GLN A 1 93 ? 15.021 5.861 -28.784 1.00 91.62 93 GLN A N 1
ATOM 692 C CA . GLN A 1 93 ? 15.887 6.902 -29.346 1.00 91.62 93 GLN A CA 1
ATOM 693 C C . GLN A 1 93 ? 17.339 6.433 -29.484 1.00 91.62 93 GLN A C 1
ATOM 695 O O . GLN A 1 93 ? 17.949 6.641 -30.530 1.00 91.62 93 GLN A O 1
ATOM 700 N N . LEU A 1 94 ? 17.876 5.744 -28.473 1.00 88.94 94 LEU A N 1
ATOM 701 C CA . LEU A 1 94 ? 19.231 5.187 -28.518 1.00 88.94 94 LEU A CA 1
ATOM 702 C C . LEU A 1 94 ? 19.390 4.119 -29.606 1.00 88.94 94 LEU A C 1
ATOM 704 O O . LEU A 1 94 ? 20.420 4.082 -30.270 1.00 88.94 94 LEU A O 1
ATOM 708 N N . LEU A 1 95 ? 18.379 3.268 -29.800 1.00 89.94 95 LEU A N 1
ATOM 709 C CA . LEU A 1 95 ? 18.398 2.211 -30.817 1.00 89.94 95 LEU A CA 1
ATOM 710 C C . LEU A 1 95 ? 18.092 2.727 -32.231 1.00 89.94 95 LEU A C 1
ATOM 712 O O . LEU A 1 95 ? 18.569 2.155 -33.207 1.00 89.94 95 LEU A O 1
ATOM 716 N N . ALA A 1 96 ? 17.282 3.781 -32.350 1.00 85.56 96 ALA A N 1
ATOM 717 C CA . ALA A 1 96 ? 16.921 4.404 -33.621 1.00 85.56 96 ALA A CA 1
ATOM 718 C C . ALA A 1 96 ? 17.990 5.377 -34.121 1.00 85.56 96 ALA A C 1
ATOM 720 O O . ALA A 1 96 ? 18.033 5.666 -35.317 1.00 85.56 96 ALA A O 1
ATOM 721 N N . 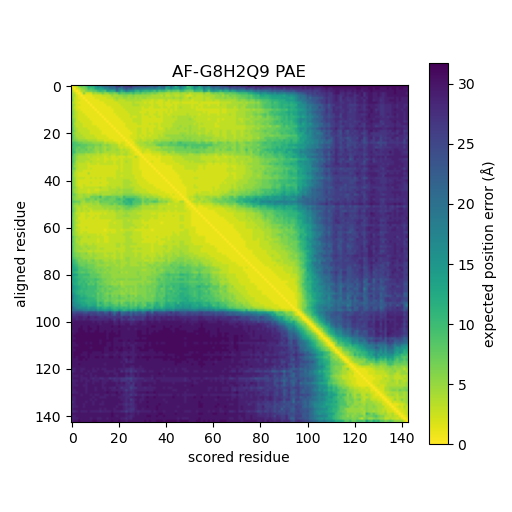SER A 1 97 ? 18.844 5.887 -33.230 1.00 71.06 97 SER A N 1
ATOM 722 C CA . SER A 1 97 ? 19.982 6.696 -33.633 1.00 71.06 97 SER A CA 1
ATOM 723 C C . SER A 1 97 ? 20.940 5.796 -34.418 1.00 71.06 97 SER A C 1
ATOM 725 O O . SER A 1 97 ? 21.508 4.871 -33.830 1.00 71.06 97 SER A O 1
ATOM 727 N N . PRO A 1 98 ? 21.147 6.022 -35.732 1.00 65.44 98 PRO A N 1
ATOM 728 C CA . PRO A 1 98 ? 22.217 5.333 -36.431 1.00 65.44 98 PRO A CA 1
ATOM 729 C C . PRO A 1 98 ? 23.497 5.615 -35.650 1.00 65.44 98 PRO A C 1
ATOM 731 O O . PRO A 1 98 ? 23.713 6.756 -35.219 1.00 65.44 98 PRO A O 1
ATOM 734 N N . ALA A 1 99 ? 24.306 4.576 -35.414 1.00 64.25 99 ALA A N 1
ATOM 735 C CA . ALA A 1 99 ? 25.635 4.755 -34.846 1.00 64.25 99 ALA A CA 1
ATOM 736 C C . ALA A 1 99 ? 26.267 5.959 -35.559 1.00 64.25 99 ALA A C 1
ATOM 738 O O . ALA A 1 99 ? 26.162 6.015 -36.792 1.00 64.25 99 ALA A O 1
ATOM 739 N N . PRO A 1 100 ? 26.836 6.949 -34.836 1.00 60.09 100 PRO A N 1
ATOM 740 C CA . PRO A 1 100 ? 27.520 8.046 -35.499 1.00 60.09 100 PRO A CA 1
ATOM 741 C C . PRO A 1 100 ? 28.449 7.388 -36.501 1.00 60.09 100 PRO A C 1
ATOM 743 O O . PRO A 1 100 ? 29.178 6.476 -36.113 1.00 60.09 100 PRO A O 1
ATOM 746 N N . ASN A 1 101 ? 28.299 7.743 -37.780 1.00 54.34 101 ASN A N 1
ATOM 747 C CA . ASN A 1 101 ? 29.031 7.147 -38.885 1.00 54.34 101 ASN A CA 1
ATOM 748 C C . ASN A 1 101 ? 30.535 7.262 -38.594 1.00 54.34 101 ASN A C 1
ATOM 750 O O . ASN A 1 101 ? 31.220 8.148 -39.092 1.00 54.34 101 ASN A O 1
ATOM 754 N N . HIS A 1 102 ? 31.081 6.310 -37.842 1.00 51.38 102 HIS A N 1
ATOM 755 C CA . HIS A 1 102 ? 32.489 5.967 -37.800 1.00 51.38 102 HIS A CA 1
ATOM 756 C C . HIS A 1 102 ? 32.816 5.138 -39.049 1.00 51.38 102 HIS A C 1
ATOM 758 O O . HIS A 1 102 ? 33.653 4.251 -39.036 1.00 51.38 102 HIS A O 1
ATOM 764 N N . THR A 1 103 ? 32.168 5.460 -40.166 1.00 49.56 103 THR A N 1
ATOM 765 C CA . THR A 1 103 ? 32.735 5.342 -41.499 1.00 49.56 103 THR A CA 1
ATOM 766 C C . THR A 1 103 ? 33.409 6.665 -41.862 1.00 49.56 103 THR A C 1
ATOM 768 O O . THR A 1 103 ? 33.315 7.135 -42.990 1.00 49.56 103 THR A O 1
ATOM 771 N N . ALA A 1 104 ? 34.181 7.243 -40.939 1.00 52.00 104 ALA A N 1
ATOM 772 C CA . ALA A 1 104 ? 35.502 7.676 -41.359 1.00 52.00 104 ALA A CA 1
ATOM 773 C C . ALA A 1 104 ? 36.271 6.380 -41.631 1.00 52.00 104 ALA A C 1
ATOM 775 O O . ALA A 1 104 ? 37.021 5.890 -40.791 1.00 52.00 104 ALA A O 1
ATOM 776 N N . SER A 1 105 ? 35.990 5.772 -42.788 1.00 49.62 105 SER A N 1
ATOM 777 C CA . SER A 1 105 ? 36.933 4.863 -43.407 1.00 49.62 105 SER A CA 1
ATOM 778 C C . SER A 1 105 ? 38.217 5.667 -43.439 1.00 49.62 105 SER A C 1
ATOM 780 O O . SER A 1 105 ? 38.290 6.681 -44.132 1.00 49.62 105 SER A O 1
ATOM 782 N N . LEU A 1 106 ? 39.167 5.299 -42.587 1.00 54.22 106 LEU A N 1
ATOM 783 C CA . LEU A 1 106 ? 40.529 5.771 -42.681 1.00 54.22 106 LEU A CA 1
ATOM 784 C C . LEU A 1 106 ? 41.026 5.263 -44.034 1.00 54.22 106 LEU A C 1
ATOM 786 O O . LEU A 1 106 ? 41.693 4.243 -44.121 1.00 54.22 106 LEU A O 1
ATOM 790 N N . THR A 1 107 ? 40.697 5.976 -45.110 1.00 54.88 107 THR A N 1
ATOM 791 C CA . THR A 1 107 ? 41.440 5.962 -46.367 1.00 54.88 107 THR A CA 1
ATOM 792 C C . THR A 1 107 ? 42.733 6.744 -46.149 1.00 54.88 107 THR A C 1
ATOM 794 O O . THR A 1 107 ? 43.086 7.632 -46.917 1.00 54.88 107 THR A O 1
ATOM 797 N N . ALA A 1 108 ? 43.414 6.475 -45.036 1.00 58.16 108 ALA A N 1
ATOM 798 C CA . ALA A 1 108 ? 44.848 6.560 -45.041 1.00 58.16 108 ALA A CA 1
ATOM 799 C C . ALA A 1 108 ? 45.245 5.290 -45.781 1.00 58.16 108 ALA A C 1
ATOM 801 O O . ALA A 1 108 ? 45.156 4.199 -45.215 1.00 58.16 108 ALA A O 1
ATOM 802 N N . ASP A 1 109 ? 45.555 5.420 -47.072 1.00 56.31 109 ASP A N 1
ATOM 803 C CA . ASP A 1 109 ? 46.271 4.365 -47.773 1.00 56.31 109 ASP A CA 1
ATOM 804 C C . ASP A 1 109 ? 47.422 3.949 -46.859 1.00 56.31 109 ASP A C 1
ATOM 806 O O . ASP A 1 109 ? 48.294 4.759 -46.529 1.00 56.31 109 ASP A O 1
ATOM 810 N N . ALA A 1 110 ? 47.356 2.713 -46.356 1.00 55.75 110 ALA A N 1
ATOM 811 C CA . ALA A 1 110 ? 48.474 2.134 -45.635 1.00 55.75 110 ALA A CA 1
ATOM 812 C C . ALA A 1 110 ? 49.717 2.311 -46.523 1.00 55.75 110 ALA A C 1
ATOM 814 O O . ALA A 1 110 ? 49.578 2.163 -47.745 1.00 55.75 110 ALA A O 1
ATOM 815 N N . PRO A 1 111 ? 50.889 2.656 -45.955 1.00 60.53 111 PRO A N 1
ATOM 816 C CA . PRO A 1 111 ? 52.101 2.868 -46.734 1.00 60.53 111 PRO A CA 1
ATOM 817 C C . PRO A 1 111 ? 52.243 1.740 -47.759 1.00 60.53 111 PRO A C 1
ATOM 819 O O . PRO A 1 111 ? 52.089 0.573 -47.402 1.00 60.53 111 PRO A O 1
ATOM 822 N N . ALA A 1 112 ? 52.472 2.073 -49.033 1.00 57.50 112 ALA A N 1
ATOM 823 C CA . ALA A 1 112 ? 52.482 1.088 -50.123 1.00 57.50 112 ALA A CA 1
ATOM 824 C C . ALA A 1 112 ? 53.432 -0.102 -49.854 1.00 57.50 112 ALA A C 1
ATOM 826 O O . ALA A 1 112 ? 53.199 -1.205 -50.346 1.00 57.50 112 ALA A O 1
ATOM 827 N N . ASP A 1 113 ? 54.445 0.120 -49.016 1.00 56.88 113 ASP A N 1
ATOM 828 C CA . ASP A 1 113 ? 55.397 -0.879 -48.533 1.00 56.88 113 ASP A CA 1
ATOM 829 C C . ASP A 1 113 ? 54.729 -1.984 -47.686 1.00 56.88 113 ASP A C 1
ATOM 831 O O . ASP A 1 113 ? 54.934 -3.171 -47.932 1.00 56.88 113 ASP A O 1
ATOM 835 N N . ASP A 1 114 ? 53.816 -1.626 -46.774 1.00 58.03 114 ASP A N 1
ATOM 836 C CA . ASP A 1 114 ? 53.098 -2.590 -45.925 1.00 58.03 114 ASP A CA 1
ATOM 837 C C . ASP A 1 114 ? 52.074 -3.416 -46.726 1.00 58.03 114 ASP A C 1
ATOM 839 O O . ASP A 1 114 ? 51.726 -4.542 -46.353 1.00 58.03 114 ASP A O 1
ATOM 843 N N . GLN A 1 115 ? 51.585 -2.879 -47.851 1.00 56.97 115 GLN A N 1
ATOM 844 C CA . GLN A 1 115 ? 50.666 -3.599 -48.734 1.00 56.97 115 GLN A CA 1
ATOM 845 C C . GLN A 1 115 ? 51.375 -4.606 -49.639 1.00 56.97 115 GLN A C 1
ATOM 847 O O . GLN A 1 115 ? 50.823 -5.684 -49.854 1.00 56.97 115 GLN A O 1
ATOM 852 N N . ALA A 1 116 ? 52.574 -4.295 -50.139 1.00 60.06 116 ALA A N 1
ATOM 853 C CA . ALA A 1 116 ? 53.317 -5.192 -51.026 1.00 60.06 116 ALA A CA 1
ATOM 854 C C . ALA A 1 116 ? 53.716 -6.497 -50.318 1.00 60.06 116 ALA A C 1
ATOM 856 O O . ALA A 1 116 ? 53.564 -7.578 -50.884 1.00 60.06 116 ALA A O 1
ATOM 857 N N . HIS A 1 117 ? 54.134 -6.409 -49.052 1.00 61.50 117 HIS A N 1
ATOM 858 C CA . HIS A 1 117 ? 54.495 -7.579 -48.244 1.00 61.50 117 HIS A CA 1
ATOM 859 C C . HIS A 1 117 ? 53.290 -8.441 -47.845 1.00 61.50 117 HIS A C 1
ATOM 861 O O . HIS A 1 117 ? 53.415 -9.653 -47.701 1.00 61.50 117 HIS A O 1
ATOM 867 N N . CYS A 1 118 ? 52.105 -7.841 -47.706 1.00 63.19 118 CYS A N 1
ATOM 868 C CA . CYS A 1 118 ? 50.882 -8.565 -4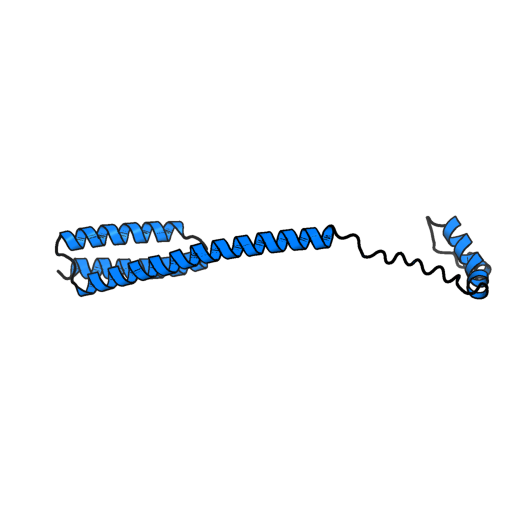7.351 1.00 63.19 118 CYS A CA 1
ATOM 869 C C . CYS A 1 118 ? 50.055 -9.018 -48.568 1.00 63.19 118 CYS A C 1
ATOM 871 O O . CYS A 1 118 ? 49.057 -9.721 -48.387 1.00 63.19 118 CYS A O 1
ATOM 873 N N . ALA A 1 119 ? 50.409 -8.596 -49.788 1.00 67.00 119 ALA A N 1
ATOM 874 C CA . ALA A 1 119 ? 49.634 -8.877 -50.997 1.00 67.00 119 ALA A CA 1
ATOM 875 C C . ALA A 1 119 ? 49.464 -10.385 -51.271 1.00 67.00 119 ALA A C 1
ATOM 877 O O . ALA A 1 119 ? 48.316 -10.801 -51.452 1.00 67.00 119 ALA A O 1
ATOM 878 N N . PRO A 1 120 ? 50.513 -11.233 -51.177 1.00 72.31 120 PRO A N 1
ATOM 879 C CA . PRO A 1 120 ? 50.369 -12.670 -51.424 1.00 72.31 120 PRO A CA 1
ATOM 880 C C . PRO A 1 120 ? 49.407 -13.341 -50.436 1.00 72.31 120 PRO A C 1
ATOM 882 O O . PRO A 1 120 ? 48.558 -14.146 -50.819 1.00 72.31 120 PRO A O 1
ATOM 885 N N . TYR A 1 121 ? 49.475 -12.951 -49.159 1.00 73.75 121 TYR A N 1
ATOM 886 C CA . TYR A 1 121 ? 48.593 -13.481 -48.119 1.00 73.75 121 TYR A CA 1
ATOM 887 C C . TYR A 1 121 ? 47.132 -13.066 -48.329 1.00 73.75 121 TYR A C 1
ATOM 889 O O . TYR A 1 121 ? 46.217 -13.873 -48.154 1.00 73.75 121 TYR A O 1
ATOM 897 N N . ARG A 1 122 ? 46.896 -11.813 -48.738 1.00 75.44 122 ARG A N 1
ATOM 898 C CA . ARG A 1 122 ? 45.548 -11.306 -49.035 1.00 75.44 122 ARG A CA 1
ATOM 899 C C . ARG A 1 122 ? 44.923 -12.034 -50.219 1.00 75.44 122 ARG A C 1
ATOM 901 O O . ARG A 1 122 ? 43.776 -12.464 -50.120 1.00 75.44 122 ARG A O 1
ATOM 908 N N . GLU A 1 123 ? 45.665 -12.194 -51.310 1.00 79.12 123 GLU A N 1
ATOM 909 C CA . GLU A 1 123 ? 45.187 -12.895 -52.506 1.00 79.12 123 GLU A CA 1
ATOM 910 C C . GLU A 1 123 ? 44.873 -14.364 -52.207 1.00 79.12 123 GLU A C 1
ATOM 912 O O . GLU A 1 123 ? 43.807 -14.861 -52.581 1.00 79.12 123 GLU A O 1
ATOM 917 N N . TRP A 1 124 ? 45.739 -15.038 -51.444 1.00 79.44 124 TRP A N 1
ATOM 918 C CA . TRP A 1 124 ? 45.511 -16.418 -51.020 1.00 79.44 124 TRP A CA 1
ATOM 919 C C . TRP A 1 124 ? 44.261 -16.552 -50.148 1.00 79.44 124 TRP A C 1
ATOM 921 O O . TRP A 1 124 ? 43.449 -17.448 -50.378 1.00 79.44 124 TRP A O 1
ATOM 931 N N . PHE A 1 125 ? 44.065 -15.642 -49.191 1.00 81.06 125 PHE A N 1
ATOM 932 C CA . PHE A 1 125 ? 42.903 -15.651 -48.301 1.00 81.06 125 PHE A CA 1
ATOM 933 C C . PHE A 1 125 ? 41.587 -15.430 -49.056 1.00 81.06 125 PHE A C 1
ATOM 935 O O . PHE A 1 125 ? 40.598 -16.103 -48.769 1.00 81.06 125 PHE A O 1
ATOM 942 N N . VAL A 1 126 ? 41.564 -14.529 -50.047 1.00 82.25 126 VAL A N 1
ATOM 943 C CA . VAL A 1 126 ? 40.381 -14.330 -50.903 1.00 82.25 126 VAL A CA 1
ATOM 944 C C . VAL A 1 126 ? 40.096 -15.584 -51.733 1.00 82.25 126 VAL A C 1
ATOM 946 O O . VAL A 1 126 ? 38.941 -15.998 -51.831 1.00 82.25 126 VAL A O 1
ATOM 949 N N . ALA A 1 127 ? 41.129 -16.224 -52.285 1.00 83.00 127 ALA A N 1
ATOM 950 C CA . ALA A 1 127 ? 40.977 -17.451 -53.066 1.00 83.00 127 ALA A CA 1
ATOM 951 C C . ALA A 1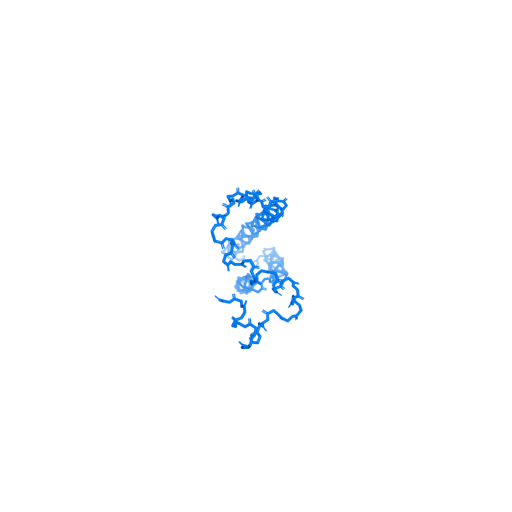 127 ? 40.534 -18.664 -52.222 1.00 83.00 127 ALA A C 1
ATOM 953 O O . ALA A 1 127 ? 39.825 -19.534 -52.724 1.00 83.00 127 ALA A O 1
ATOM 954 N N . HIS A 1 128 ? 40.903 -18.709 -50.938 1.00 83.81 128 HIS A N 1
ATOM 955 C CA . HIS A 1 128 ? 40.663 -19.844 -50.038 1.00 83.81 128 HIS A CA 1
ATOM 956 C C . HIS A 1 128 ? 39.712 -19.493 -48.891 1.00 83.81 128 HIS A C 1
ATOM 958 O O . HIS A 1 128 ? 39.801 -20.061 -47.806 1.00 83.81 128 HIS A O 1
ATOM 964 N N . PHE A 1 129 ? 38.761 -18.585 -49.125 1.00 80.38 129 PHE A N 1
ATOM 965 C CA . PHE A 1 129 ? 37.869 -18.064 -48.084 1.00 80.38 129 PHE A CA 1
ATOM 966 C C . PHE A 1 129 ? 37.105 -19.157 -47.314 1.00 80.38 129 PHE A C 1
ATOM 968 O O . PHE A 1 129 ? 36.847 -19.025 -46.120 1.00 80.38 129 PHE A O 1
ATOM 975 N N . SER A 1 130 ? 36.771 -20.267 -47.976 1.00 82.00 130 SER A N 1
ATOM 976 C CA . SER A 1 130 ? 36.109 -21.414 -47.343 1.00 82.00 130 SER A CA 1
ATOM 977 C C . SER A 1 130 ? 37.024 -22.220 -46.408 1.00 82.00 130 SER A C 1
ATOM 979 O O . SER A 1 130 ? 36.513 -22.916 -45.535 1.00 82.00 130 SER A O 1
ATOM 981 N N . TYR A 1 131 ? 38.347 -22.136 -46.579 1.00 78.69 131 TYR A N 1
ATOM 982 C CA . TYR A 1 131 ? 39.371 -22.805 -45.768 1.00 78.69 131 TYR A CA 1
ATOM 983 C C . TYR A 1 131 ? 40.604 -21.893 -45.602 1.00 78.69 131 TYR A C 1
ATOM 985 O O . TYR A 1 131 ? 41.636 -22.100 -46.240 1.00 78.69 131 TYR A O 1
ATOM 993 N N . PRO A 1 132 ? 40.523 -20.874 -44.729 1.00 78.50 132 PRO A N 1
ATOM 994 C CA . PRO A 1 132 ? 41.476 -19.761 -44.697 1.00 78.50 132 PRO A CA 1
ATOM 995 C C . PRO A 1 132 ? 42.803 -20.075 -43.984 1.00 78.50 132 PRO A C 1
ATOM 997 O O . PRO A 1 132 ? 43.518 -19.164 -43.568 1.00 78.50 132 PRO A O 1
ATOM 1000 N N . TYR A 1 133 ? 43.144 -21.352 -43.816 1.00 81.69 133 TYR A N 1
ATOM 1001 C CA . TYR A 1 133 ? 44.338 -21.779 -43.094 1.00 81.69 133 TYR A CA 1
ATOM 1002 C C . TYR A 1 133 ? 45.332 -22.433 -44.060 1.00 81.69 133 TYR A C 1
ATOM 1004 O O . TYR A 1 133 ? 45.112 -23.583 -44.446 1.00 81.69 133 TYR A O 1
ATOM 1012 N N . PRO A 1 134 ? 46.416 -21.734 -44.450 1.00 78.94 134 PRO A N 1
ATOM 1013 C CA . PRO A 1 134 ? 47.395 -22.273 -45.386 1.00 78.94 134 PRO A CA 1
ATOM 1014 C C . PRO A 1 134 ? 48.129 -23.470 -44.781 1.00 78.94 134 PRO A C 1
ATOM 1016 O O . PRO A 1 134 ? 48.484 -23.474 -43.592 1.00 78.94 134 PRO A O 1
ATOM 1019 N N . SER A 1 135 ? 48.365 -24.493 -45.603 1.00 80.12 135 SER A N 1
ATOM 1020 C CA . SER A 1 135 ? 49.172 -25.644 -45.211 1.00 80.12 135 SER A CA 1
ATOM 1021 C C . SER A 1 135 ? 50.640 -25.230 -45.021 1.00 80.12 135 SER A C 1
ATOM 1023 O O . SER A 1 135 ? 51.044 -24.150 -45.457 1.00 80.12 135 SER A O 1
ATOM 1025 N N . PRO A 1 136 ? 51.481 -26.053 -44.371 1.00 77.81 136 PRO A N 1
ATOM 1026 C CA . PRO A 1 136 ? 52.898 -25.732 -44.204 1.00 77.81 136 PRO A CA 1
ATOM 1027 C C . PRO A 1 136 ? 53.624 -25.420 -45.522 1.00 77.81 136 PRO A C 1
ATOM 1029 O O . PRO A 1 136 ? 54.443 -24.513 -45.539 1.00 77.81 136 PRO A O 1
ATOM 1032 N N . ALA A 1 137 ? 53.271 -26.096 -46.621 1.00 75.69 137 ALA A N 1
ATOM 1033 C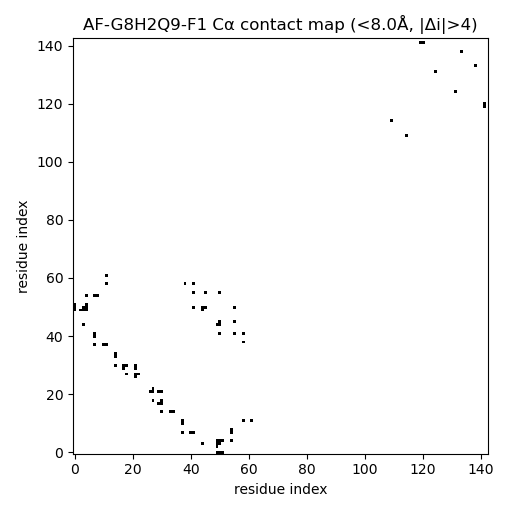 CA . ALA A 1 137 ? 53.853 -25.841 -47.940 1.00 75.69 137 ALA A CA 1
ATOM 1034 C C . ALA A 1 137 ? 53.390 -24.505 -48.552 1.00 75.69 137 ALA A C 1
ATOM 1036 O O . ALA A 1 137 ? 54.144 -23.857 -49.275 1.00 75.69 137 ALA A O 1
ATOM 1037 N N . ASP A 1 138 ? 52.166 -24.074 -48.243 1.00 74.38 138 ASP A N 1
ATOM 1038 C CA . ASP A 1 138 ? 51.630 -22.794 -48.711 1.00 74.38 138 ASP A CA 1
ATOM 1039 C C . ASP A 1 138 ? 52.293 -21.621 -47.979 1.00 74.38 138 ASP A C 1
ATOM 1041 O O . ASP A 1 138 ? 52.511 -20.567 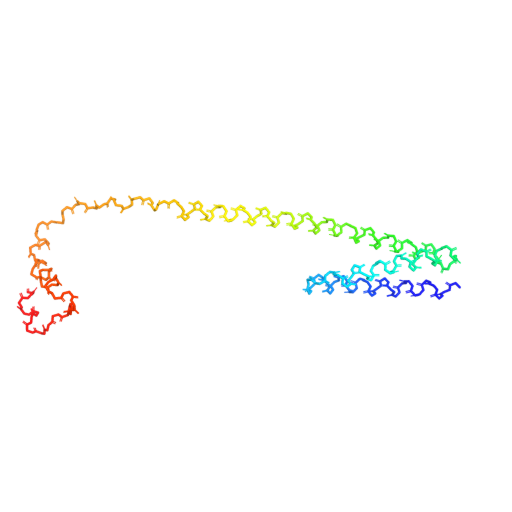-48.563 1.00 74.38 138 ASP A O 1
ATOM 1045 N N . LYS A 1 139 ? 52.669 -21.803 -46.707 1.00 73.50 139 LYS A N 1
ATOM 1046 C CA . LYS A 1 139 ? 53.322 -20.756 -45.906 1.00 73.50 139 LYS A CA 1
ATOM 1047 C C . LYS A 1 139 ? 54.689 -20.351 -46.452 1.00 73.50 139 LYS A C 1
ATOM 1049 O O . LYS A 1 139 ? 54.992 -19.167 -46.415 1.00 73.50 139 LYS A O 1
ATOM 1054 N N . ASP A 1 140 ? 55.452 -21.293 -47.007 1.00 73.12 140 ASP A N 1
ATOM 1055 C CA . ASP A 1 140 ? 56.761 -21.026 -47.626 1.00 73.12 140 ASP A CA 1
ATOM 1056 C C . ASP A 1 140 ? 56.661 -20.152 -48.893 1.00 73.12 140 ASP A C 1
ATOM 1058 O O . ASP A 1 140 ? 57.658 -19.593 -49.337 1.00 73.12 140 ASP A O 1
ATOM 1062 N N . HIS A 1 141 ? 55.464 -20.040 -49.482 1.00 66.69 141 HIS A N 1
ATOM 1063 C CA . HIS A 1 141 ? 55.185 -19.208 -50.658 1.00 66.69 141 HIS A CA 1
ATOM 1064 C C . HIS A 1 141 ? 54.483 -17.883 -50.304 1.00 66.69 141 HIS A C 1
ATOM 1066 O O . HIS A 1 141 ? 54.312 -17.031 -51.175 1.00 66.69 141 HIS A O 1
ATOM 1072 N N . LEU A 1 142 ? 54.038 -17.721 -49.050 1.00 65.81 142 LEU A N 1
ATOM 1073 C CA . LEU A 1 142 ? 53.276 -16.564 -48.559 1.00 65.81 142 LEU A CA 1
ATOM 1074 C C . LEU A 1 142 ? 54.079 -15.666 -47.598 1.00 65.81 142 LEU A C 1
ATOM 1076 O O . LEU A 1 142 ? 53.566 -14.614 -47.210 1.00 65.81 142 LEU A O 1
ATOM 1080 N N . LEU A 1 143 ? 55.287 -16.087 -47.204 1.00 61.97 143 LEU A N 1
ATOM 1081 C CA . LEU A 1 143 ? 56.234 -15.404 -46.309 1.00 61.97 143 LEU A CA 1
ATOM 1082 C C . LEU A 1 143 ? 57.559 -15.145 -47.033 1.00 61.97 143 LEU A C 1
ATOM 1084 O O . LEU A 1 143 ? 58.197 -14.122 -46.703 1.00 61.97 143 LEU A O 1
#

pLDDT: mean 83.05, std 13.25, range [49.56, 97.19]

InterPro domains:
  IPR024333 Mating-type protein A-alpha/beta 1, N-terminal [PF12731] (3-86)

Radius of gyration: 37.87 Å; Cα contacts (8 Å, |Δi|>4): 46; chains: 1; bounding box: 82×34×80 Å

Foldseek 3Di:
DPPLLVVLVVLLVVLVVVVVVCVVVVPCVVSVVSLVVSVVSVVVCVVVVNDDPVSVVVNVVSVVVVVVVVVVVVVVVVVVVVVVVVVVVVVCVVVVPDDPPPVPVPPPVDPVVVCVLQVLLVVQCVVPVVPSDDDPVVVVVND

Secondary structure (DSSP, 8-state):
-HHHHHHHHHHHHHHHHHHHHHHHHS--HHHHHHHHHHHHHHHHHHHTT-S-HHHHHHHHHHHHHHHHHHHHHHHHHHHHHHHHHHHHHHHHHHHHS--------------HHHHHHHHHHHHHHHHTTTS----HHHHHHH-